Protein AF-A0A975JGH1-F1 (afdb_monomer)

Structure (mmCIF, N/CA/C/O backbone):
data_AF-A0A975JGH1-F1
#
_entry.id   AF-A0A975JGH1-F1
#
loop_
_atom_site.group_PDB
_atom_site.id
_atom_site.type_symbol
_atom_site.label_atom_id
_atom_site.label_alt_id
_atom_site.label_comp_id
_atom_site.label_asym_id
_atom_site.label_entity_id
_atom_site.label_seq_id
_atom_site.pdbx_PDB_ins_code
_atom_site.Cartn_x
_atom_site.Cartn_y
_atom_site.Cartn_z
_atom_site.occupancy
_atom_site.B_iso_or_equiv
_atom_site.auth_seq_id
_atom_site.auth_comp_id
_atom_site.auth_asym_id
_atom_site.auth_atom_id
_atom_site.pdbx_PDB_model_num
ATOM 1 N N . MET A 1 1 ? 3.109 -4.129 -2.102 1.00 96.12 1 MET A N 1
ATOM 2 C CA . MET A 1 1 ? 1.847 -4.158 -1.305 1.00 96.12 1 MET A CA 1
ATOM 3 C C . MET A 1 1 ? 1.751 -2.852 -0.551 1.00 96.12 1 MET A C 1
ATOM 5 O O . MET A 1 1 ? 2.795 -2.307 -0.222 1.00 96.12 1 MET A O 1
ATOM 9 N N . HIS A 1 2 ? 0.555 -2.363 -0.225 1.00 97.94 2 HIS A N 1
ATOM 10 C CA . HIS A 1 2 ? 0.443 -1.038 0.393 1.00 97.94 2 HIS A CA 1
ATOM 11 C C . HIS A 1 2 ? -0.602 -0.991 1.501 1.00 97.94 2 HIS A C 1
ATOM 13 O O . HIS A 1 2 ? -1.630 -1.666 1.434 1.00 97.94 2 HIS A O 1
ATOM 19 N N . LEU A 1 3 ? -0.344 -0.152 2.502 1.00 97.62 3 LEU A N 1
ATOM 20 C CA . LEU A 1 3 ? -1.376 0.400 3.368 1.00 97.62 3 LEU A CA 1
ATOM 21 C C . LEU A 1 3 ? -2.017 1.581 2.642 1.00 97.62 3 LEU A C 1
ATOM 23 O O . LEU A 1 3 ? -1.318 2.456 2.134 1.00 97.62 3 LEU A O 1
ATOM 27 N N . HIS A 1 4 ? -3.338 1.596 2.604 1.00 98.50 4 HIS A N 1
ATOM 28 C CA . HIS A 1 4 ? -4.170 2.616 1.993 1.00 98.50 4 HIS A CA 1
ATOM 29 C C . HIS A 1 4 ? -4.910 3.413 3.066 1.00 98.50 4 HIS A C 1
ATOM 31 O O . HIS A 1 4 ? -5.220 2.882 4.134 1.00 98.50 4 HIS A O 1
ATOM 37 N N . ALA A 1 5 ? -5.184 4.679 2.759 1.00 97.62 5 ALA A N 1
ATOM 38 C CA . ALA A 1 5 ? -5.588 5.706 3.718 1.00 97.62 5 ALA A CA 1
ATOM 39 C C . ALA A 1 5 ? -7.005 5.552 4.298 1.00 97.62 5 ALA A C 1
ATOM 41 O O . ALA A 1 5 ? -7.415 6.383 5.098 1.00 97.62 5 ALA A O 1
ATOM 42 N N . ARG A 1 6 ? -7.783 4.555 3.861 1.00 98.12 6 ARG A N 1
ATOM 43 C CA . ARG A 1 6 ? -9.144 4.343 4.359 1.00 98.12 6 ARG A CA 1
ATOM 44 C C . ARG A 1 6 ? -9.501 2.867 4.439 1.00 98.12 6 ARG A C 1
ATOM 46 O O . ARG A 1 6 ? -9.270 2.122 3.483 1.00 98.12 6 ARG A O 1
ATOM 53 N N . ALA A 1 7 ? -10.145 2.465 5.532 1.00 98.31 7 ALA A N 1
ATOM 54 C CA . ALA A 1 7 ? -10.714 1.133 5.730 1.00 98.31 7 ALA A CA 1
ATOM 55 C C . ALA A 1 7 ? -12.007 0.921 4.913 1.00 98.31 7 ALA A C 1
ATOM 57 O O . ALA A 1 7 ? -13.078 0.657 5.455 1.00 98.31 7 ALA A O 1
ATOM 58 N N . ASP A 1 8 ? -11.915 1.018 3.586 1.00 98.38 8 ASP A N 1
ATOM 59 C CA . ASP A 1 8 ? -13.038 0.812 2.669 1.00 98.38 8 ASP A CA 1
ATOM 60 C C . ASP A 1 8 ? -12.607 -0.072 1.488 1.00 98.38 8 ASP A C 1
ATOM 62 O O . ASP A 1 8 ? -11.817 0.327 0.635 1.00 98.38 8 ASP A O 1
ATOM 66 N N . CYS A 1 9 ? -13.134 -1.296 1.448 1.00 98.50 9 CYS A N 1
ATOM 67 C CA . CYS A 1 9 ? -12.815 -2.310 0.441 1.00 98.50 9 CYS A CA 1
ATOM 68 C C . CYS A 1 9 ? -13.999 -2.607 -0.494 1.00 98.50 9 CYS A C 1
ATOM 70 O O . CYS A 1 9 ? -14.195 -3.753 -0.906 1.00 98.50 9 CYS A O 1
ATOM 72 N N . ALA A 1 10 ? -14.806 -1.598 -0.834 1.00 98.25 10 ALA A N 1
ATOM 73 C CA . ALA A 1 10 ? -15.925 -1.752 -1.761 1.00 98.25 10 ALA A CA 1
ATOM 74 C C . ALA A 1 10 ? -15.457 -2.263 -3.142 1.00 98.25 10 ALA A C 1
ATOM 76 O O . ALA A 1 10 ? -14.734 -1.589 -3.887 1.00 98.25 10 ALA A O 1
ATOM 77 N N . ALA A 1 11 ? -15.856 -3.493 -3.477 1.00 97.19 11 ALA A N 1
ATOM 78 C CA . ALA A 1 11 ? -15.382 -4.200 -4.667 1.00 97.19 11 ALA A CA 1
ATOM 79 C C . ALA A 1 11 ? -15.930 -3.614 -5.980 1.00 97.19 11 ALA A C 1
ATOM 81 O O . ALA A 1 11 ? -15.268 -3.693 -7.013 1.00 97.19 11 ALA A O 1
ATOM 82 N N . ASP A 1 12 ? -17.103 -2.983 -5.945 1.00 98.06 12 ASP A N 1
ATOM 83 C CA . ASP A 1 12 ? -17.729 -2.297 -7.084 1.00 98.06 12 ASP A CA 1
ATOM 84 C C . ASP A 1 12 ? -16.909 -1.096 -7.585 1.00 98.06 12 ASP A C 1
ATOM 86 O O . ASP A 1 12 ? -16.967 -0.747 -8.764 1.00 98.06 12 ASP A O 1
ATOM 90 N N . THR A 1 13 ? -16.075 -0.512 -6.721 1.00 97.88 13 THR A N 1
ATOM 91 C CA . THR A 1 13 ? -15.113 0.535 -7.095 1.00 97.88 13 THR A CA 1
ATOM 92 C C . THR A 1 13 ? -13.773 -0.015 -7.598 1.00 97.88 13 THR A C 1
ATOM 94 O O . THR A 1 13 ? -12.875 0.762 -7.934 1.00 97.88 13 THR A O 1
ATOM 97 N N . GLY A 1 14 ? -13.593 -1.341 -7.623 1.00 98.00 14 GLY A N 1
ATOM 98 C CA . GLY A 1 14 ? -12.278 -1.963 -7.789 1.00 98.00 14 GLY A CA 1
ATOM 99 C C . GLY A 1 14 ? -11.333 -1.608 -6.637 1.00 98.00 14 GLY A C 1
ATOM 100 O O . GLY A 1 14 ? -10.161 -1.310 -6.871 1.00 98.00 14 GLY A O 1
ATOM 101 N N . PHE A 1 15 ? -11.870 -1.544 -5.412 1.00 98.62 15 PHE A N 1
ATOM 102 C CA . PHE A 1 15 ? -11.171 -1.141 -4.186 1.00 98.62 15 PHE A CA 1
ATOM 103 C C . PHE A 1 15 ? -10.588 0.275 -4.217 1.00 98.62 15 PHE A C 1
ATOM 105 O O . PHE A 1 15 ? -9.676 0.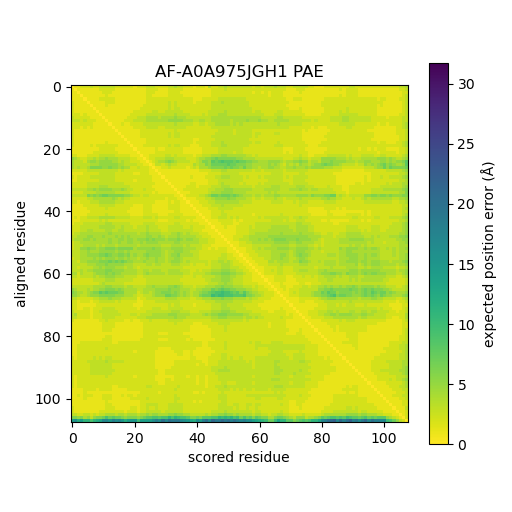586 -3.455 1.00 98.62 15 PHE A O 1
ATOM 112 N N . LYS A 1 16 ? -11.078 1.157 -5.095 1.00 98.25 16 LYS A N 1
ATOM 113 C CA . LYS A 1 16 ? -10.642 2.561 -5.144 1.00 98.25 16 LYS A CA 1
ATOM 114 C C . LYS A 1 16 ? -11.148 3.377 -3.957 1.00 98.25 16 LYS A C 1
ATOM 116 O O . LYS A 1 16 ? -10.554 4.406 -3.646 1.00 98.25 16 LYS A O 1
ATOM 121 N N . SER A 1 17 ? -12.191 2.906 -3.277 1.00 98.38 17 SER A N 1
ATOM 122 C CA . SER A 1 17 ? -12.728 3.529 -2.068 1.00 98.38 17 SER A CA 1
ATOM 123 C C . SER A 1 17 ? -11.750 3.543 -0.884 1.00 98.38 17 SER A C 1
ATOM 125 O O . SER A 1 17 ? -11.884 4.411 -0.022 1.00 98.38 17 SER A O 1
ATOM 127 N N . SER A 1 18 ? -10.704 2.703 -0.896 1.00 98.25 18 SER A N 1
ATOM 128 C CA . SER A 1 18 ? -9.603 2.761 0.079 1.00 98.25 18 SER A CA 1
ATOM 129 C C . SER A 1 18 ? -8.662 3.962 -0.107 1.00 98.25 18 SER A C 1
ATOM 131 O O . SER A 1 18 ? -7.749 4.153 0.688 1.00 98.25 18 SER A O 1
ATOM 133 N N . MET A 1 19 ? -8.877 4.797 -1.134 1.00 97.69 19 MET A N 1
ATOM 134 C CA . MET A 1 19 ? -8.083 6.001 -1.434 1.00 97.69 19 MET A CA 1
ATOM 135 C C . MET A 1 19 ? -6.623 5.678 -1.796 1.00 97.69 19 MET A C 1
ATOM 137 O O . MET A 1 19 ? -6.353 4.582 -2.296 1.00 97.69 19 MET A O 1
ATOM 141 N N . GLY A 1 20 ? -5.704 6.642 -1.712 1.00 97.19 20 GLY A N 1
ATOM 142 C CA . GLY A 1 20 ? -4.278 6.451 -1.998 1.00 97.19 20 GLY A CA 1
ATOM 143 C C . GLY A 1 20 ? -3.522 5.760 -0.863 1.00 97.19 20 GLY A C 1
ATOM 144 O O . GLY A 1 20 ? -4.139 5.180 0.033 1.00 97.19 20 GLY A O 1
ATOM 145 N N . HIS A 1 21 ? -2.189 5.791 -0.915 1.00 97.69 21 HIS A N 1
ATOM 146 C CA . HIS A 1 21 ? -1.361 5.202 0.141 1.00 97.69 21 HIS A CA 1
ATOM 147 C C . HIS A 1 21 ? -1.593 5.939 1.467 1.00 97.69 21 HIS A C 1
ATOM 149 O O . HIS A 1 21 ? -1.848 7.143 1.498 1.00 97.69 21 HIS A O 1
ATOM 155 N N . HIS A 1 22 ? -1.492 5.218 2.579 1.00 97.19 22 HIS A N 1
ATOM 156 C CA . HIS A 1 22 ? -1.499 5.819 3.908 1.00 97.19 22 HIS A CA 1
ATOM 157 C C . HIS A 1 22 ? -0.365 6.846 4.010 1.00 97.19 22 HIS A C 1
ATOM 159 O O . HIS A 1 22 ? 0.778 6.520 3.690 1.00 97.19 22 HIS A O 1
ATOM 165 N N . GLY A 1 23 ? -0.675 8.083 4.405 1.00 94.44 23 GLY A N 1
ATOM 166 C CA . GLY A 1 23 ? 0.294 9.188 4.422 1.00 94.44 23 GLY A CA 1
ATOM 167 C C . GLY A 1 23 ? 0.805 9.605 3.038 1.00 94.44 23 GLY A C 1
ATOM 168 O O . GLY A 1 23 ? 1.963 10.001 2.909 1.00 94.44 23 GLY A O 1
ATOM 169 N N . GLU A 1 24 ? -0.014 9.475 1.988 1.00 92.88 24 GLU A N 1
ATOM 170 C CA . GLU A 1 24 ? 0.308 9.985 0.650 1.00 92.88 24 GLU A CA 1
ATOM 171 C C . GLU A 1 24 ? 0.754 11.458 0.713 1.00 92.88 24 GLU A C 1
ATOM 173 O O . GLU A 1 24 ? 0.095 12.305 1.314 1.00 92.88 24 GLU A O 1
ATOM 178 N N . GLY A 1 25 ? 1.899 11.757 0.092 1.00 88.56 25 GLY A N 1
ATOM 179 C CA . GLY A 1 25 ? 2.545 13.071 0.151 1.00 88.56 25 GLY A CA 1
ATOM 180 C C . GLY A 1 25 ? 3.618 13.207 1.239 1.00 88.56 25 GLY A C 1
ATOM 181 O O . GLY A 1 25 ? 4.433 14.126 1.161 1.00 88.56 25 GLY A O 1
ATOM 182 N N . GLU A 1 26 ? 3.701 12.282 2.201 1.00 89.50 26 GLU A N 1
ATOM 183 C CA . GLU A 1 26 ? 4.765 12.237 3.215 1.00 89.50 26 GLU A CA 1
ATOM 184 C C . GLU A 1 26 ? 5.957 11.364 2.785 1.00 89.50 26 GLU A C 1
ATOM 186 O O . GLU A 1 26 ? 6.334 10.395 3.454 1.00 89.50 26 GLU A O 1
ATOM 191 N N . GLY A 1 27 ? 6.562 11.739 1.659 1.00 92.31 27 GLY A N 1
ATOM 192 C CA . GLY A 1 27 ? 7.652 11.011 1.007 1.00 92.31 27 GLY A CA 1
ATOM 193 C C . GLY A 1 27 ? 7.232 10.447 -0.347 1.00 92.31 27 GLY A C 1
ATOM 194 O O . GLY A 1 27 ? 6.052 10.195 -0.594 1.00 92.31 27 GLY A O 1
ATOM 195 N N . ASP A 1 28 ? 8.207 10.270 -1.233 1.00 96.94 28 ASP A N 1
ATOM 196 C CA . ASP A 1 28 ? 7.974 9.600 -2.511 1.00 96.94 28 ASP A CA 1
ATOM 197 C C . ASP A 1 28 ? 7.743 8.103 -2.300 1.00 96.94 28 ASP A C 1
ATOM 199 O O . ASP A 1 28 ? 8.303 7.499 -1.383 1.00 96.94 28 ASP A O 1
ATOM 203 N N . HIS A 1 29 ? 6.995 7.480 -3.208 1.00 97.81 29 HIS A N 1
ATOM 204 C CA . HIS A 1 29 ? 6.806 6.039 -3.186 1.00 97.81 29 HIS A CA 1
ATOM 205 C C . HIS A 1 29 ? 8.128 5.271 -3.385 1.00 97.81 29 HIS A C 1
ATOM 207 O O . HIS A 1 29 ? 8.971 5.666 -4.201 1.00 97.81 29 HIS A O 1
ATOM 213 N N . GLY A 1 30 ? 8.254 4.147 -2.682 1.00 97.12 30 GLY A N 1
ATOM 214 C CA . GLY A 1 30 ? 9.214 3.084 -2.944 1.00 97.12 30 GLY A CA 1
ATOM 215 C C . GLY A 1 30 ? 10.301 2.936 -1.878 1.00 97.12 30 GLY A C 1
ATOM 216 O O . GLY A 1 30 ? 10.984 3.896 -1.519 1.00 97.12 30 GLY A O 1
ATOM 217 N N . LEU A 1 31 ? 10.521 1.706 -1.399 1.00 95.44 31 LEU A N 1
ATOM 218 C CA . LEU A 1 31 ? 11.565 1.376 -0.411 1.00 95.44 31 LEU A CA 1
ATOM 219 C C . LEU A 1 31 ? 12.996 1.581 -0.932 1.00 95.44 31 LEU A C 1
ATOM 221 O O . LEU A 1 31 ? 13.927 1.690 -0.135 1.00 95.44 31 LEU A O 1
ATOM 225 N N . LEU A 1 32 ? 13.177 1.622 -2.254 1.00 96.62 32 LEU A N 1
ATOM 226 C CA . LEU A 1 32 ? 14.467 1.840 -2.909 1.00 96.62 32 LEU A CA 1
ATOM 227 C C . LEU A 1 32 ? 14.627 3.282 -3.417 1.00 96.62 32 LEU A C 1
ATOM 229 O O . LEU A 1 32 ? 15.670 3.628 -3.977 1.00 96.62 32 LEU A O 1
ATOM 233 N N . ASN A 1 33 ? 13.621 4.135 -3.211 1.00 96.62 33 ASN A N 1
ATOM 234 C CA . ASN A 1 33 ? 13.665 5.532 -3.610 1.00 96.62 33 ASN A CA 1
ATOM 235 C C . ASN A 1 33 ? 14.386 6.380 -2.541 1.00 96.62 33 ASN A C 1
ATOM 237 O O . ASN A 1 33 ? 13.946 6.413 -1.391 1.00 96.62 33 ASN A O 1
ATOM 241 N N . PRO A 1 34 ? 15.447 7.139 -2.885 1.00 95.56 34 PRO A N 1
ATOM 242 C CA . PRO A 1 34 ? 16.169 7.978 -1.923 1.00 95.56 34 PRO A CA 1
ATOM 243 C C . PRO A 1 34 ? 15.338 9.134 -1.338 1.00 95.56 34 PRO A C 1
ATOM 245 O O . PRO A 1 34 ? 15.756 9.735 -0.351 1.00 95.56 34 PRO A O 1
ATOM 248 N N . ARG A 1 35 ? 14.195 9.478 -1.948 1.00 95.56 35 ARG A N 1
ATOM 249 C CA . ARG A 1 35 ? 13.228 10.464 -1.428 1.00 95.56 35 ARG A CA 1
ATOM 250 C C . ARG A 1 35 ? 12.043 9.822 -0.695 1.00 95.56 35 ARG A C 1
ATOM 252 O O . ARG A 1 35 ? 11.155 10.539 -0.239 1.00 95.56 35 ARG A O 1
ATOM 259 N N . GLY A 1 36 ? 12.021 8.496 -0.622 1.00 92.12 36 GLY A N 1
ATOM 260 C CA . GLY A 1 36 ? 11.013 7.707 0.067 1.00 92.12 36 GLY A CA 1
ATOM 261 C C . GLY A 1 36 ? 11.562 7.043 1.337 1.00 92.12 36 GLY A C 1
ATOM 262 O O . GLY A 1 36 ? 12.566 7.499 1.896 1.00 92.12 36 GLY A O 1
ATOM 263 N N . PRO A 1 37 ? 10.926 5.954 1.800 1.00 93.94 37 PRO A N 1
ATOM 264 C CA . PRO A 1 37 ? 9.658 5.426 1.293 1.00 93.94 37 PRO A CA 1
ATOM 265 C C . PRO A 1 37 ? 8.449 6.233 1.759 1.00 93.94 37 PRO A C 1
ATOM 267 O O . PRO A 1 37 ? 8.480 6.877 2.813 1.00 93.94 37 PRO A O 1
ATOM 270 N N . GLY A 1 38 ? 7.350 6.104 1.022 1.00 94.94 38 GLY A N 1
ATOM 271 C CA . GLY A 1 38 ? 6.045 6.565 1.457 1.00 94.94 38 GLY A CA 1
ATOM 272 C C . GLY A 1 38 ? 5.596 5.827 2.719 1.00 94.94 38 GLY A C 1
ATOM 273 O O . GLY A 1 38 ? 5.937 4.661 2.975 1.00 94.94 38 GLY A O 1
ATOM 274 N N . LYS A 1 39 ? 4.792 6.501 3.544 1.00 94.75 39 LYS A N 1
ATOM 275 C CA . LYS A 1 39 ? 4.322 5.943 4.822 1.00 94.75 39 LYS A CA 1
ATOM 276 C C . LYS A 1 39 ? 3.449 4.711 4.644 1.00 94.75 39 LYS A C 1
ATOM 278 O O . LYS A 1 39 ? 3.440 3.881 5.541 1.00 94.75 39 LYS A O 1
ATOM 283 N N . GLY A 1 40 ? 2.795 4.535 3.502 1.00 96.00 40 GLY A N 1
ATOM 284 C CA . GLY A 1 40 ? 1.986 3.357 3.195 1.00 96.00 40 GLY A CA 1
ATOM 285 C C . GLY A 1 40 ? 2.755 2.203 2.553 1.00 96.00 40 GLY A C 1
ATOM 286 O O . GLY A 1 40 ? 2.211 1.105 2.459 1.00 96.00 40 GLY A O 1
ATOM 287 N N . ASP A 1 41 ? 4.008 2.410 2.141 1.00 96.88 41 ASP A N 1
ATOM 288 C CA . ASP A 1 41 ? 4.718 1.424 1.326 1.00 96.88 41 ASP A CA 1
ATOM 289 C C . ASP A 1 41 ? 5.148 0.200 2.140 1.00 96.88 41 ASP A C 1
ATOM 291 O O . ASP A 1 41 ? 5.680 0.322 3.254 1.00 96.88 41 ASP A O 1
ATOM 295 N N . LEU A 1 42 ? 4.921 -0.981 1.563 1.00 96.38 42 LEU A N 1
ATOM 296 C CA . LEU A 1 42 ? 5.377 -2.284 2.041 1.00 96.38 42 LEU A CA 1
ATOM 297 C C . LEU A 1 42 ? 6.078 -3.018 0.892 1.00 96.38 42 LEU A C 1
ATOM 299 O O . LEU A 1 42 ? 5.908 -2.679 -0.275 1.00 96.38 42 LEU A O 1
ATOM 303 N N . GLY A 1 43 ? 6.819 -4.078 1.215 1.00 94.75 43 GLY A N 1
ATOM 304 C CA . GLY A 1 43 ? 7.449 -4.917 0.195 1.00 94.75 43 GLY A CA 1
ATOM 305 C C . GLY A 1 43 ? 6.454 -5.719 -0.656 1.00 94.75 43 GLY A C 1
ATO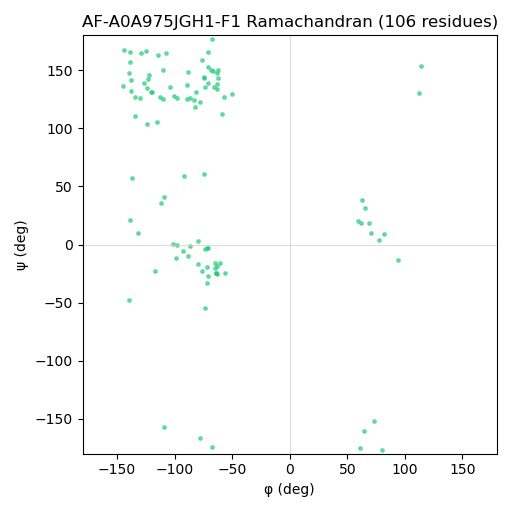M 306 O O . GLY A 1 43 ? 5.237 -5.732 -0.425 1.00 94.75 43 GLY A O 1
ATOM 307 N N . ASN A 1 44 ? 6.997 -6.435 -1.639 1.00 96.56 44 ASN A N 1
ATOM 308 C CA . ASN A 1 44 ? 6.253 -7.421 -2.419 1.00 96.56 44 ASN A CA 1
ATOM 309 C C . ASN A 1 44 ? 6.002 -8.700 -1.606 1.00 96.56 44 ASN A C 1
ATOM 311 O O . ASN A 1 44 ? 6.850 -9.133 -0.823 1.00 96.56 44 ASN A O 1
ATOM 315 N N . ILE A 1 45 ? 4.834 -9.310 -1.816 1.00 95.56 45 ILE A N 1
ATOM 316 C CA . ILE A 1 45 ? 4.537 -10.669 -1.355 1.00 95.56 45 ILE A CA 1
ATOM 317 C C . ILE A 1 45 ? 4.959 -11.663 -2.431 1.00 95.56 45 ILE A C 1
ATOM 319 O O . ILE A 1 45 ? 4.693 -11.455 -3.612 1.00 95.56 45 ILE A O 1
ATOM 323 N N . TYR A 1 46 ? 5.585 -12.759 -2.014 1.00 94.38 46 TYR A N 1
ATOM 324 C CA . TYR A 1 46 ? 5.906 -13.872 -2.896 1.00 94.38 46 TYR A CA 1
ATOM 325 C C . TYR A 1 46 ? 4.835 -14.946 -2.747 1.00 94.38 46 TYR A C 1
ATOM 327 O O . TYR A 1 46 ? 4.543 -15.399 -1.639 1.00 94.38 46 TYR A O 1
ATOM 335 N N . VAL A 1 47 ? 4.243 -15.339 -3.870 1.00 94.69 47 VAL A N 1
ATOM 336 C CA . VAL A 1 47 ? 3.190 -16.354 -3.928 1.00 94.69 47 VAL A CA 1
ATOM 337 C C . VAL A 1 47 ? 3.765 -17.594 -4.601 1.00 94.69 47 VAL A C 1
ATOM 339 O O . VAL A 1 47 ? 4.324 -17.510 -5.693 1.00 94.69 47 VAL A O 1
ATOM 342 N N . ALA A 1 48 ? 3.666 -18.743 -3.935 1.00 95.69 48 ALA A N 1
ATOM 343 C CA . ALA A 1 48 ? 4.122 -20.016 -4.477 1.00 95.69 48 ALA A CA 1
ATOM 344 C C . ALA A 1 48 ? 3.208 -20.504 -5.615 1.00 95.69 48 ALA A C 1
ATOM 346 O O . ALA A 1 48 ? 2.074 -20.051 -5.764 1.00 95.69 48 ALA A O 1
ATOM 347 N N . GLU A 1 49 ? 3.670 -21.487 -6.394 1.00 96.62 49 GLU A N 1
ATOM 348 C CA . GLU A 1 49 ? 2.927 -22.043 -7.542 1.00 96.62 49 GLU A CA 1
ATOM 349 C C . GLU A 1 49 ? 1.530 -22.579 -7.182 1.00 96.62 49 GLU A C 1
ATOM 351 O O . GLU A 1 49 ? 0.638 -22.626 -8.025 1.00 96.62 49 GLU A O 1
ATOM 356 N N . ASN A 1 50 ? 1.315 -22.965 -5.922 1.00 96.56 50 ASN A N 1
ATOM 357 C CA . ASN A 1 50 ? 0.019 -23.419 -5.415 1.00 96.56 50 ASN A CA 1
ATOM 358 C C . ASN A 1 50 ? -0.956 -22.271 -5.074 1.00 96.56 50 ASN A C 1
ATOM 360 O O . ASN A 1 50 ? -2.043 -22.538 -4.564 1.00 96.56 50 ASN A O 1
ATOM 364 N N . GLY A 1 51 ? -0.573 -21.013 -5.314 1.00 95.12 51 GLY A N 1
ATOM 365 C CA . GLY A 1 51 ? -1.381 -19.826 -5.035 1.00 95.12 51 GLY A CA 1
ATOM 366 C C . GLY A 1 51 ? -1.340 -19.346 -3.582 1.00 95.12 51 GLY A C 1
ATOM 367 O O . GLY A 1 51 ? -2.114 -18.462 -3.223 1.00 95.12 51 GLY A O 1
ATOM 368 N N . VAL A 1 52 ? -0.465 -19.903 -2.738 1.00 95.38 52 VAL A N 1
ATOM 369 C CA . VAL A 1 52 ? -0.315 -19.490 -1.334 1.00 95.38 52 VAL A CA 1
ATOM 370 C C . VAL A 1 52 ? 0.899 -18.579 -1.185 1.00 95.38 52 VAL A C 1
ATOM 372 O O . VAL A 1 52 ? 2.004 -18.933 -1.592 1.00 95.38 52 VAL A O 1
ATOM 375 N N . GLY A 1 53 ? 0.695 -17.411 -0.580 1.00 92.00 53 GLY A N 1
ATOM 376 C CA . GLY A 1 53 ? 1.760 -16.495 -0.180 1.00 92.00 53 GLY A CA 1
ATOM 377 C C . GLY A 1 53 ? 1.683 -16.203 1.312 1.00 92.00 53 GLY A C 1
ATOM 378 O O . GLY A 1 53 ? 0.594 -16.057 1.866 1.00 92.00 53 GLY A O 1
ATOM 379 N N . GLU A 1 54 ? 2.843 -16.099 1.950 1.00 92.00 54 GLU A N 1
ATOM 380 C CA . GLU A 1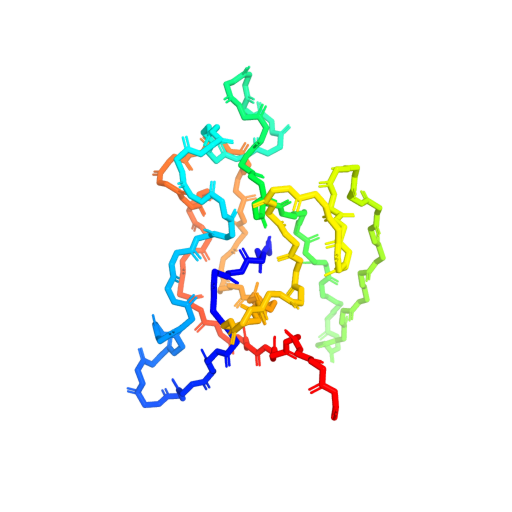 54 ? 2.984 -15.632 3.326 1.00 92.00 54 GLU A CA 1
ATOM 381 C C . GLU A 1 54 ? 3.944 -14.445 3.329 1.00 92.00 54 GLU A C 1
ATOM 383 O O . GLU A 1 54 ? 4.992 -14.475 2.681 1.00 92.00 54 GLU A O 1
ATOM 388 N N . LEU A 1 55 ? 3.579 -13.388 4.048 1.00 88.88 55 LEU A N 1
ATOM 389 C CA . LEU A 1 55 ? 4.427 -12.222 4.227 1.00 88.88 55 LEU A CA 1
ATOM 390 C C . LEU A 1 55 ? 4.428 -11.825 5.698 1.00 88.88 55 LEU A C 1
ATOM 392 O O . LEU A 1 55 ? 3.381 -11.563 6.287 1.00 88.88 55 LEU A O 1
ATOM 396 N N . GLN A 1 56 ? 5.628 -11.703 6.253 1.00 91.25 56 GLN A N 1
ATOM 397 C CA . GLN A 1 56 ? 5.868 -11.052 7.528 1.00 91.25 56 GLN A CA 1
ATOM 398 C C . GLN A 1 56 ? 6.816 -9.883 7.288 1.00 91.25 56 GLN A C 1
ATOM 400 O O . GLN A 1 56 ? 7.851 -10.031 6.641 1.00 91.25 56 GLN A O 1
ATOM 405 N N . PHE A 1 57 ? 6.469 -8.714 7.811 1.00 86.88 57 PHE A N 1
ATOM 406 C CA . PHE A 1 57 ? 7.311 -7.530 7.724 1.00 86.88 57 PHE A CA 1
ATOM 407 C C . PHE A 1 57 ? 7.295 -6.768 9.041 1.00 86.88 57 PHE A C 1
ATOM 409 O O . PHE A 1 57 ? 6.354 -6.851 9.829 1.00 86.88 57 PHE A O 1
ATOM 416 N N . PHE A 1 58 ? 8.344 -5.982 9.246 1.00 90.50 58 PHE A N 1
ATOM 417 C CA . PHE A 1 58 ? 8.390 -4.964 10.278 1.00 90.50 58 PHE A CA 1
ATOM 418 C C . PHE A 1 58 ? 8.429 -3.598 9.601 1.00 90.50 58 PHE A C 1
ATOM 420 O O . PHE A 1 58 ? 9.288 -3.353 8.754 1.00 90.50 58 PHE A O 1
ATOM 427 N N . LYS A 1 59 ? 7.510 -2.706 9.977 1.00 90.31 59 LYS A N 1
ATOM 428 C CA . LYS A 1 59 ? 7.461 -1.341 9.455 1.00 90.31 59 LYS A CA 1
ATOM 429 C C . LYS A 1 59 ? 7.728 -0.344 10.571 1.00 90.31 59 LYS A C 1
ATOM 431 O O . LYS A 1 59 ? 6.871 -0.087 11.411 1.00 90.31 59 LYS A O 1
ATOM 436 N N . ALA A 1 60 ? 8.927 0.229 10.564 1.00 88.44 60 ALA A N 1
ATOM 437 C CA . ALA A 1 60 ? 9.276 1.294 11.491 1.00 88.44 60 ALA A CA 1
ATOM 438 C C . ALA A 1 60 ? 8.390 2.529 11.255 1.00 88.44 60 ALA A C 1
ATOM 440 O O . ALA A 1 60 ? 8.133 2.907 10.112 1.00 88.44 60 ALA A O 1
ATOM 441 N N . GLY A 1 61 ? 7.938 3.161 12.340 1.00 87.44 61 GLY A N 1
ATOM 442 C CA . GLY A 1 61 ? 7.122 4.377 12.283 1.00 87.44 61 GLY A CA 1
ATOM 443 C C . GLY A 1 61 ? 5.648 4.159 11.927 1.00 87.44 61 GLY A C 1
ATOM 444 O O . GLY A 1 61 ? 4.924 5.141 11.807 1.00 87.44 61 GLY A O 1
ATOM 445 N N . ALA A 1 62 ? 5.197 2.911 11.775 1.00 91.69 62 ALA A N 1
ATOM 446 C CA . ALA A 1 62 ? 3.776 2.588 11.750 1.00 91.69 62 ALA A CA 1
ATOM 447 C C . ALA A 1 62 ? 3.289 2.323 13.180 1.00 91.69 62 ALA A C 1
ATOM 449 O O . ALA A 1 62 ? 3.839 1.473 13.883 1.00 91.69 62 ALA A O 1
ATOM 450 N N . PHE A 1 63 ? 2.258 3.048 13.599 1.00 94.31 63 PHE A N 1
ATOM 451 C CA . PHE A 1 63 ? 1.662 2.952 14.928 1.00 94.31 63 PHE A CA 1
ATOM 452 C C . PHE A 1 63 ? 0.182 2.613 14.797 1.00 94.31 63 PHE A C 1
ATOM 454 O O . PHE A 1 63 ? -0.467 3.040 13.845 1.00 94.31 63 PHE A O 1
ATOM 461 N N . LEU A 1 64 ? -0.358 1.837 15.736 1.00 94.88 64 LEU A N 1
ATOM 462 C CA . LEU A 1 64 ? -1.765 1.444 15.679 1.00 94.88 64 LEU A CA 1
ATOM 463 C C . LEU A 1 64 ? -2.683 2.614 16.042 1.00 94.88 64 LEU A C 1
ATOM 465 O O . LEU A 1 64 ? -3.536 2.971 15.246 1.00 94.88 64 LEU A O 1
ATOM 469 N N . ASP A 1 65 ? -2.483 3.228 17.204 1.00 95.06 65 ASP A N 1
ATOM 470 C CA . ASP A 1 65 ? -3.431 4.157 17.837 1.00 95.06 65 ASP A CA 1
ATOM 471 C C . ASP A 1 65 ? -2.783 5.468 18.323 1.00 95.06 65 ASP A C 1
ATOM 473 O O . ASP A 1 65 ? -3.393 6.251 19.050 1.00 95.06 65 ASP A O 1
ATOM 477 N N . SER A 1 66 ? -1.527 5.705 17.951 1.00 93.94 66 SER A N 1
ATOM 478 C CA . SER A 1 66 ? -0.718 6.825 18.431 1.00 93.94 66 SER A CA 1
ATOM 479 C C . SER A 1 66 ? 0.108 7.465 17.315 1.00 93.94 66 SER A C 1
ATOM 481 O O . SER A 1 66 ? 0.273 6.900 16.236 1.00 93.94 66 SER A O 1
ATOM 483 N N . GLY A 1 67 ? 0.639 8.660 17.585 1.00 89.88 67 GLY A N 1
ATOM 484 C CA . GLY A 1 67 ? 1.339 9.474 16.589 1.00 89.88 67 GLY A CA 1
ATOM 485 C C . GLY A 1 67 ? 0.385 10.244 15.672 1.00 89.88 67 GLY A C 1
ATOM 486 O O . GLY A 1 67 ? -0.829 10.203 15.854 1.00 89.88 67 GLY A O 1
ATOM 487 N N . ASP A 1 68 ? 0.952 10.960 14.701 1.00 88.62 68 ASP A N 1
ATOM 488 C CA . ASP A 1 68 ? 0.199 11.864 13.815 1.00 88.62 68 ASP A CA 1
ATOM 489 C C . ASP A 1 68 ? -0.527 11.133 12.672 1.00 88.62 68 ASP A C 1
ATOM 491 O O . ASP A 1 68 ? -1.434 11.690 12.060 1.00 88.62 68 ASP A O 1
ATOM 495 N N . LEU A 1 69 ? -0.138 9.884 12.392 1.00 92.62 69 LEU A N 1
ATOM 496 C CA . LEU A 1 69 ? -0.661 9.083 11.284 1.00 92.62 69 LEU A CA 1
ATOM 497 C C . LEU A 1 69 ? -0.956 7.616 11.700 1.00 92.62 69 LEU A C 1
ATOM 499 O O . LEU A 1 69 ? -0.364 6.682 11.138 1.00 92.62 69 LEU A O 1
ATOM 503 N N . PRO A 1 70 ? -1.808 7.386 12.721 1.00 95.69 70 PRO A N 1
ATOM 504 C CA . PRO A 1 70 ? -2.098 6.047 13.231 1.00 95.69 70 PRO A CA 1
ATOM 505 C C . PRO A 1 70 ? -2.881 5.200 12.217 1.00 95.69 70 PRO A C 1
ATOM 507 O O . PRO A 1 70 ? -3.652 5.717 11.418 1.00 95.69 70 PRO A O 1
ATOM 510 N N . LEU A 1 71 ? -2.694 3.878 12.248 1.00 96.50 71 LEU A N 1
ATOM 511 C CA . LEU A 1 71 ? -3.377 2.941 11.341 1.00 96.50 71 LEU A CA 1
ATOM 512 C C . LEU A 1 71 ? -4.848 2.689 11.708 1.00 96.50 71 LEU A C 1
ATOM 514 O O . LEU A 1 71 ? -5.619 2.237 10.862 1.00 96.50 71 LEU A O 1
ATOM 518 N N . LEU A 1 72 ? -5.210 2.925 12.970 1.00 96.94 72 LEU A N 1
ATOM 519 C CA . LEU A 1 72 ? -6.555 2.786 13.533 1.00 96.94 72 LEU A CA 1
ATOM 520 C C . LEU A 1 72 ? -7.158 4.163 13.849 1.00 96.94 72 LEU A C 1
ATOM 522 O O . LEU A 1 72 ? -7.750 4.357 14.912 1.00 96.94 72 LEU A O 1
ATOM 526 N N . ASP A 1 73 ? -6.955 5.134 12.958 1.00 94.19 73 ASP A N 1
ATOM 527 C CA . ASP A 1 73 ? -7.633 6.428 13.039 1.00 94.19 73 ASP A CA 1
ATOM 528 C C . ASP A 1 73 ? -9.154 6.301 12.790 1.00 94.19 73 ASP A C 1
ATOM 530 O O . ASP A 1 73 ? -9.709 5.203 12.693 1.00 94.19 73 ASP A O 1
ATOM 534 N N . SER A 1 74 ? -9.862 7.433 12.715 1.00 94.38 74 SER A N 1
ATOM 535 C CA . SER A 1 74 ? -11.320 7.444 12.536 1.00 94.38 74 SER A CA 1
ATOM 536 C C . SER A 1 74 ? -11.808 6.828 11.223 1.00 94.38 74 SER A C 1
ATOM 538 O O . SER A 1 74 ? -12.958 6.395 11.166 1.00 94.38 74 SER A O 1
ATOM 540 N N . ASP A 1 75 ? -10.975 6.812 10.183 1.00 95.00 75 ASP A N 1
ATOM 541 C CA . ASP A 1 75 ? -11.288 6.229 8.876 1.00 95.00 75 ASP A CA 1
ATOM 542 C C . ASP A 1 75 ? -10.700 4.817 8.712 1.00 95.00 75 ASP A C 1
ATOM 544 O O . ASP A 1 75 ? -11.076 4.094 7.782 1.00 95.00 75 ASP A O 1
ATOM 548 N N . GLY A 1 76 ? -9.813 4.410 9.627 1.00 97.31 76 GLY A N 1
ATOM 549 C CA . GLY A 1 76 ? -9.043 3.176 9.570 1.00 97.31 76 GLY A CA 1
ATOM 550 C C . GLY A 1 76 ? -8.140 3.116 8.338 1.00 97.31 76 GLY A C 1
ATOM 551 O O . GLY A 1 76 ? -8.075 4.026 7.517 1.00 97.31 76 GLY A O 1
ATOM 552 N N . THR A 1 77 ? -7.470 1.986 8.149 1.00 98.25 77 THR A N 1
ATOM 553 C CA . THR A 1 77 ? -6.620 1.757 6.973 1.00 98.25 77 THR A CA 1
ATOM 554 C C . THR A 1 77 ? -7.019 0.483 6.244 1.00 98.25 77 THR A C 1
ATOM 556 O O . THR A 1 77 ? -7.789 -0.334 6.748 1.00 98.25 77 THR A O 1
ATOM 559 N N . ALA A 1 78 ? -6.523 0.293 5.026 1.00 98.50 78 ALA A N 1
ATOM 560 C CA . ALA A 1 78 ? -6.693 -0.964 4.302 1.00 98.50 78 ALA A CA 1
ATOM 561 C C . ALA A 1 78 ? -5.350 -1.509 3.824 1.00 98.50 78 ALA A C 1
ATOM 563 O O . ALA A 1 78 ? -4.519 -0.768 3.313 1.00 98.50 78 ALA A O 1
ATOM 564 N N . ILE A 1 79 ? -5.143 -2.817 3.937 1.00 97.75 79 ILE A N 1
ATOM 565 C CA . ILE A 1 79 ? -4.033 -3.508 3.280 1.00 97.75 79 ILE A CA 1
ATOM 566 C C . ILE A 1 79 ? -4.492 -3.888 1.875 1.00 97.75 79 ILE A C 1
ATOM 568 O O . ILE A 1 79 ? -5.512 -4.560 1.714 1.00 97.75 79 ILE A O 1
ATOM 572 N N . VAL A 1 80 ? -3.728 -3.482 0.862 1.00 98.50 80 VAL A N 1
ATOM 573 C CA . VAL A 1 80 ? -4.025 -3.736 -0.549 1.00 98.50 80 VAL A CA 1
ATOM 574 C C . VAL A 1 80 ? -2.900 -4.537 -1.205 1.00 98.50 80 VAL A C 1
ATOM 576 O O . VAL A 1 80 ? -1.713 -4.203 -1.105 1.00 98.50 80 VAL A O 1
ATOM 579 N N . ILE A 1 81 ? -3.292 -5.603 -1.907 1.00 97.88 81 ILE A N 1
ATOM 580 C CA . ILE A 1 81 ? -2.422 -6.38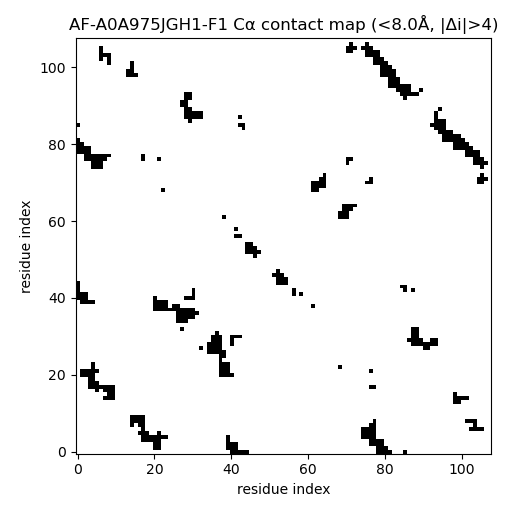4 -2.793 1.00 97.88 81 ILE A CA 1
ATOM 581 C C . ILE A 1 81 ? -2.759 -6.001 -4.230 1.00 97.88 81 ILE A C 1
ATOM 583 O O . ILE A 1 81 ? -3.935 -5.883 -4.595 1.00 97.88 81 ILE A O 1
ATOM 587 N N . HIS A 1 82 ? -1.718 -5.796 -5.028 1.00 98.38 82 HIS A N 1
ATOM 588 C CA . HIS A 1 82 ? -1.830 -5.369 -6.412 1.00 98.38 82 HIS A CA 1
ATOM 589 C C . HIS A 1 82 ? -1.500 -6.502 -7.392 1.00 98.38 82 HIS A C 1
ATOM 591 O O . HIS A 1 82 ? -0.978 -7.539 -6.990 1.00 98.38 82 HIS A O 1
ATOM 597 N N . ALA A 1 83 ? -1.882 -6.310 -8.656 1.00 97.69 83 ALA A N 1
ATOM 598 C CA . ALA A 1 83 ? -1.768 -7.307 -9.717 1.00 97.69 83 ALA A CA 1
ATOM 599 C C . ALA A 1 83 ? -0.326 -7.546 -10.182 1.00 97.69 83 ALA A C 1
ATOM 601 O O . ALA A 1 83 ? 0.006 -8.668 -10.550 1.00 97.69 83 ALA A O 1
ATOM 602 N N . GLU A 1 84 ? 0.502 -6.503 -10.163 1.00 98.12 84 GLU A N 1
ATOM 603 C CA . GLU A 1 84 ? 1.876 -6.526 -10.654 1.00 98.12 84 GLU A CA 1
ATOM 604 C C . GLU A 1 84 ? 2.870 -6.311 -9.509 1.00 98.12 84 GLU A C 1
ATOM 606 O O . GLU A 1 84 ? 2.526 -5.826 -8.424 1.00 98.12 84 GLU A O 1
ATOM 611 N N . GLU A 1 85 ? 4.125 -6.667 -9.773 1.00 97.94 85 GLU A N 1
ATOM 612 C CA . GLU A 1 85 ? 5.239 -6.365 -8.882 1.00 97.94 85 GLU A CA 1
ATOM 613 C C . GLU A 1 85 ? 5.425 -4.847 -8.751 1.00 97.94 85 GLU A C 1
ATOM 615 O O . GLU A 1 85 ? 5.425 -4.116 -9.740 1.00 97.94 85 GLU A O 1
ATOM 620 N N . ASP A 1 86 ? 5.596 -4.379 -7.516 1.00 98.31 86 ASP A N 1
ATOM 621 C CA . ASP A 1 86 ? 6.015 -3.013 -7.225 1.00 98.31 86 ASP A CA 1
ATOM 622 C C . ASP A 1 86 ? 7.547 -2.914 -7.341 1.00 98.31 86 ASP A C 1
ATOM 624 O O . ASP A 1 86 ? 8.270 -3.579 -6.591 1.00 98.31 86 ASP A O 1
ATOM 628 N N . ASP A 1 87 ? 8.036 -2.079 -8.262 1.00 98.19 87 ASP A N 1
ATOM 629 C CA . ASP A 1 87 ? 9.461 -1.865 -8.542 1.00 98.19 87 ASP A CA 1
ATOM 630 C C . ASP A 1 87 ? 10.216 -1.048 -7.475 1.00 98.19 87 ASP A C 1
ATOM 632 O O . ASP A 1 87 ? 11.438 -0.893 -7.554 1.00 98.19 87 ASP A O 1
ATOM 636 N N . GLN A 1 88 ? 9.507 -0.549 -6.460 1.00 97.88 88 GLN A N 1
ATOM 637 C CA . GLN A 1 88 ? 10.014 0.208 -5.318 1.00 97.88 88 GLN A CA 1
ATOM 638 C C . GLN A 1 88 ? 10.699 1.540 -5.669 1.00 97.88 88 GLN A C 1
ATOM 640 O O . GLN A 1 88 ? 11.456 2.064 -4.842 1.00 97.88 88 GLN A O 1
ATOM 645 N N . ILE A 1 89 ? 10.468 2.102 -6.864 1.00 97.19 89 ILE A N 1
ATOM 646 C CA . ILE A 1 89 ? 11.077 3.366 -7.321 1.00 97.19 89 ILE A CA 1
ATOM 647 C C . ILE A 1 89 ? 10.078 4.252 -8.084 1.00 97.19 89 ILE A C 1
ATOM 649 O O . ILE A 1 89 ? 9.999 5.463 -7.837 1.00 97.19 89 ILE A O 1
ATOM 653 N N . SER A 1 90 ? 9.338 3.688 -9.041 1.00 97.56 90 SER A N 1
ATOM 654 C CA . SER A 1 90 ? 8.493 4.432 -9.976 1.00 97.56 90 SER A CA 1
ATOM 655 C C . SER A 1 90 ? 7.328 5.121 -9.273 1.00 97.56 90 SER A C 1
ATOM 657 O O . SER A 1 90 ? 6.626 4.540 -8.455 1.00 97.56 90 SER A O 1
ATOM 659 N N . GLN A 1 91 ? 7.062 6.376 -9.624 1.00 96.69 91 GLN A N 1
ATOM 660 C CA . GLN A 1 91 ? 5.939 7.115 -9.047 1.00 96.69 91 GLN A CA 1
ATOM 661 C C . GLN A 1 91 ? 4.648 6.899 -9.854 1.00 96.69 91 GLN A C 1
ATOM 663 O O . GLN A 1 91 ? 4.712 6.766 -11.078 1.00 96.69 91 GLN A O 1
ATOM 668 N N . PRO A 1 92 ? 3.464 6.929 -9.214 1.00 95.00 92 PRO A N 1
ATOM 669 C CA . PRO A 1 92 ? 3.241 7.085 -7.770 1.00 95.00 92 PRO A CA 1
ATOM 670 C C . PRO A 1 92 ? 3.137 5.759 -6.992 1.00 95.00 92 PRO A C 1
ATOM 672 O O . PRO A 1 92 ? 3.001 5.799 -5.779 1.00 95.00 92 PRO A O 1
ATOM 675 N N . ILE A 1 93 ? 3.132 4.605 -7.671 1.00 96.25 93 ILE A N 1
ATOM 676 C CA . ILE A 1 93 ? 2.767 3.300 -7.073 1.00 96.25 93 ILE A CA 1
ATOM 677 C C . ILE A 1 93 ? 3.664 2.135 -7.528 1.00 96.25 93 ILE A C 1
ATOM 679 O O . ILE A 1 93 ? 3.216 0.990 -7.572 1.00 96.25 93 ILE A O 1
ATOM 683 N N . GLY A 1 94 ? 4.864 2.430 -8.023 1.00 97.62 94 GLY A N 1
ATOM 684 C CA . GLY A 1 94 ? 5.866 1.407 -8.336 1.00 97.62 94 GLY A CA 1
ATOM 685 C C . GLY A 1 94 ? 5.516 0.512 -9.517 1.00 97.62 94 GLY A C 1
ATOM 686 O O . GLY A 1 94 ? 6.025 -0.592 -9.639 1.00 97.62 94 GLY A O 1
ATOM 687 N N . GLY A 1 95 ? 4.578 0.935 -10.370 1.00 98.06 95 GLY A N 1
ATOM 688 C CA . GLY A 1 95 ? 4.084 0.087 -11.457 1.00 98.06 95 GLY A CA 1
ATOM 689 C C . GLY A 1 95 ? 3.214 -1.091 -11.000 1.00 98.06 95 GLY A C 1
ATOM 690 O O . GLY A 1 95 ? 2.835 -1.894 -11.844 1.00 98.06 95 GLY A O 1
ATOM 691 N N . ALA A 1 96 ? 2.806 -1.147 -9.725 1.00 98.06 96 ALA A N 1
ATOM 692 C CA . ALA A 1 96 ? 2.099 -2.285 -9.126 1.00 98.06 96 ALA A CA 1
ATOM 693 C C . ALA A 1 96 ? 0.744 -2.632 -9.787 1.00 98.06 96 ALA A C 1
ATOM 695 O O . ALA A 1 96 ? 0.188 -3.708 -9.588 1.00 98.06 96 ALA A O 1
ATOM 696 N N . GLY A 1 97 ? 0.173 -1.731 -10.589 1.00 98.06 97 GLY A N 1
ATOM 697 C CA . GLY A 1 97 ? -1.044 -2.010 -11.349 1.00 98.06 97 GLY A CA 1
ATOM 698 C C . GLY A 1 97 ? -2.316 -2.057 -10.493 1.00 98.06 97 GLY A C 1
ATOM 699 O O . GLY A 1 97 ? -2.457 -1.346 -9.491 1.00 98.06 97 GLY A O 1
ATOM 700 N N . ALA A 1 98 ? -3.299 -2.842 -10.944 1.00 98.31 98 ALA A N 1
ATOM 701 C CA . ALA A 1 98 ? -4.645 -2.868 -10.369 1.00 98.31 98 ALA A CA 1
ATOM 702 C C . ALA A 1 98 ? -4.669 -3.419 -8.933 1.00 98.31 98 ALA A C 1
ATOM 704 O O . ALA A 1 98 ? -3.885 -4.293 -8.586 1.00 98.31 98 ALA A O 1
ATOM 705 N N . ARG A 1 99 ? -5.616 -2.946 -8.114 1.00 98.62 99 ARG A N 1
ATOM 706 C CA . ARG A 1 99 ? -5.889 -3.481 -6.769 1.00 98.62 99 ARG A CA 1
ATOM 707 C C . ARG A 1 99 ? -6.687 -4.777 -6.916 1.00 98.62 99 ARG A C 1
ATOM 709 O O . ARG A 1 99 ? -7.760 -4.746 -7.517 1.00 98.62 99 ARG A O 1
ATOM 716 N N . ILE A 1 100 ? -6.188 -5.892 -6.386 1.00 97.62 100 ILE A N 1
ATOM 717 C CA . ILE A 1 100 ? -6.809 -7.221 -6.560 1.00 97.62 100 ILE A CA 1
ATOM 718 C C . ILE A 1 100 ? -7.284 -7.855 -5.251 1.00 97.62 100 ILE A C 1
ATOM 720 O O . ILE A 1 100 ? -8.192 -8.681 -5.273 1.00 97.62 100 ILE A O 1
ATOM 724 N N . VAL A 1 101 ? -6.726 -7.441 -4.112 1.00 97.50 101 VAL A N 1
ATOM 725 C CA . VAL A 1 101 ? -7.191 -7.831 -2.773 1.00 97.50 101 VAL A CA 1
ATOM 726 C C . VAL A 1 101 ? -7.176 -6.599 -1.882 1.00 97.50 101 VAL A C 1
ATOM 728 O O . VAL A 1 101 ? -6.259 -5.784 -1.970 1.00 97.50 101 VAL A O 1
ATOM 731 N N . CYS A 1 102 ? -8.178 -6.481 -1.016 1.00 98.56 102 CYS A N 1
ATOM 732 C CA . CYS A 1 102 ? -8.285 -5.424 -0.023 1.00 98.56 102 CYS A CA 1
ATOM 733 C C . CYS A 1 102 ? -8.772 -6.020 1.301 1.00 98.56 102 CYS A C 1
ATOM 735 O O . CYS A 1 102 ? -9.737 -6.787 1.315 1.00 98.56 102 CYS A O 1
ATOM 737 N N . GLY A 1 103 ? -8.105 -5.677 2.401 1.00 98.12 103 GLY A N 1
ATOM 738 C CA . GLY A 1 103 ? -8.506 -6.041 3.757 1.00 98.12 103 GLY A CA 1
ATOM 739 C C . GLY A 1 103 ? -8.515 -4.816 4.661 1.00 98.12 103 GLY A C 1
ATOM 740 O O . GLY A 1 103 ? -7.515 -4.108 4.741 1.00 98.12 103 GLY A O 1
ATOM 741 N N . VAL A 1 104 ? -9.638 -4.565 5.331 1.00 98.19 104 VAL A N 1
ATOM 742 C CA . VAL A 1 104 ? -9.778 -3.436 6.260 1.00 98.19 104 VAL A CA 1
ATOM 743 C C . VAL A 1 104 ? -9.028 -3.692 7.567 1.00 98.19 104 VAL A C 1
ATOM 745 O O . VAL A 1 104 ? -9.004 -4.810 8.079 1.00 98.19 104 VAL A O 1
ATOM 748 N N . VAL A 1 105 ? -8.446 -2.633 8.116 1.00 96.50 105 VAL A N 1
ATOM 749 C CA . VAL A 1 105 ? -7.781 -2.580 9.416 1.00 96.50 105 VAL A CA 1
ATOM 750 C C . VAL A 1 105 ? -8.470 -1.472 10.207 1.00 96.50 105 VAL A C 1
ATOM 752 O O . VAL A 1 105 ? -8.294 -0.286 9.940 1.00 96.50 105 VAL A O 1
ATOM 755 N N . THR A 1 106 ? -9.325 -1.872 11.141 1.00 94.44 106 THR A N 1
ATOM 756 C CA . THR A 1 106 ? -10.146 -0.971 11.957 1.00 94.44 106 THR A CA 1
ATOM 757 C C . THR A 1 106 ? -10.278 -1.531 13.372 1.00 94.44 106 THR A C 1
ATOM 759 O O . THR A 1 106 ? -9.908 -2.681 13.630 1.00 94.44 106 THR A O 1
ATOM 762 N N . THR A 1 107 ? -10.768 -0.719 14.304 1.00 86.88 107 THR A N 1
ATOM 763 C CA . THR A 1 107 ? -11.154 -1.194 15.632 1.00 86.88 107 THR A CA 1
ATOM 764 C C . THR A 1 107 ? -12.431 -2.034 15.528 1.00 86.88 107 THR A C 1
ATOM 766 O O . THR A 1 107 ? -13.321 -1.739 14.731 1.00 86.88 107 THR A O 1
ATOM 769 N N . GLY A 1 108 ? -12.477 -3.137 16.280 1.00 67.25 108 GLY A N 1
ATOM 770 C CA . GLY A 1 108 ? -13.625 -4.053 16.315 1.00 67.25 108 GLY A CA 1
ATOM 771 C C . GLY A 1 108 ? -14.804 -3.540 17.129 1.00 67.25 108 GLY A C 1
ATOM 772 O O . GLY A 1 108 ? -14.598 -2.643 17.978 1.00 67.25 108 GLY A O 1
#

Solvent-accessible surface area (backbone atoms only — not comparable to full-atom values): 6089 Å² total; per-residue (Å²): 56,35,35,18,52,18,42,34,59,49,64,92,60,53,41,52,64,12,59,60,45,22,58,69,82,58,39,40,34,17,86,73,24,93,66,34,46,21,67,15,61,51,68,76,74,61,63,47,97,88,73,55,62,73,81,87,86,84,66,88,92,69,34,58,82,47,80,96,71,30,42,46,45,98,58,14,16,16,46,36,39,48,71,40,72,52,71,24,47,45,80,80,60,15,71,13,70,55,61,74,44,67,45,69,40,64,83,132

Mean p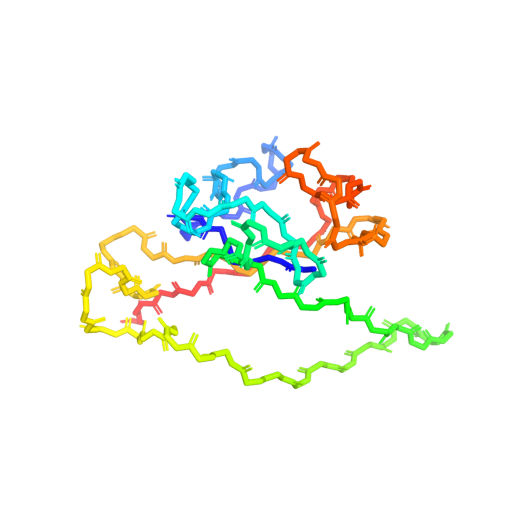redicted aligned error: 2.64 Å

Sequence (108 aa):
MHLHARADCAADTGFKSSMGHHGEGEGDHGLLNPRGPGKGDLGNIYVAENGVGELQFFKAGAFLDSGDLPLLDSDGTAIVIHAEEDDQISQPIGGAGARIVCGVVTTG

pLDDT: mean 95.43, std 4.03, range [67.25, 98.62]

Nearest PDB structures (foldseek):
  1xtm-assembly1_B  TM=9.209E-01  e=4.900E-07  Bacillus subtilis
  1xtl-assembly4_B  TM=9.042E-01  e=4.327E-06  Bacillus subtilis
  1s4i-assembly6_C  TM=8.328E-01  e=3.349E-06  Bacillus subtilis
  1to4-assembly1_A  TM=7.749E-01  e=4.359E-04  Schistosoma mansoni
  8iq0-assembly5_J  TM=7.597E-01  e=7.759E-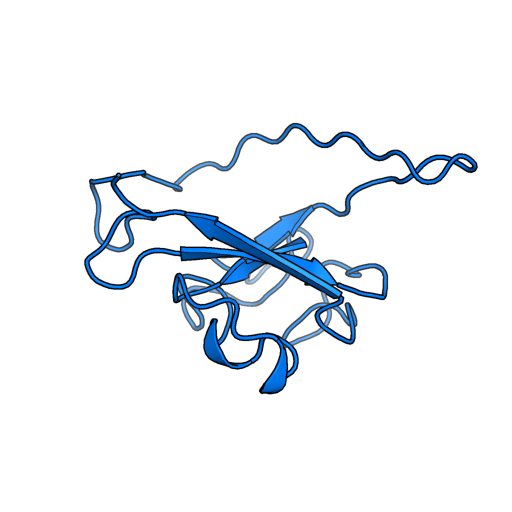04  Bos taurus

Organism: NCBI:txid2829501

Secondary structure (DSSP, 8-state):
-EEESSS---GGGTTGGG-SBTTTBSB-S-TT-TT---TTB--PPPB-TTS-B------TT--SS-SSS-TTSTT-EEEEEESS---SSSTTTTT--SEEEEEEE---

Radius of gyration: 13.33 Å; Cα contacts (8 Å, |Δi|>4): 251; chains: 1; bounding box: 34×36×30 Å

InterPro domains:
  IPR001424 Superoxide dismutase, copper/zinc binding domain [PF00080] (1-105)
  IPR018152 Superoxide dismutase, copper/zinc, binding site [PS00332] (94-105)
  IPR036423 Superoxide dismutase-like, copper/zinc binding domain superfamily [G3DSA:2.60.40.200] (1-107)
  IPR036423 Superoxide dismutase-like, copper/zinc binding domain superfamily [SSF49329] (1-105)

Foldseek 3Di:
DWKACAQDQPVVVLRCVSPHGQQPVCFADFPPAPRDHHQTDDADWDADPVRDTDDDDDDPPAAQPDDPRHQAPPRHIKDWQADAHQCRHDPPTRPRHGTDDIHTDYDD

=== Feature glossary ===
Key to the feature types in this record:

pLDDT. pLDDT is the pred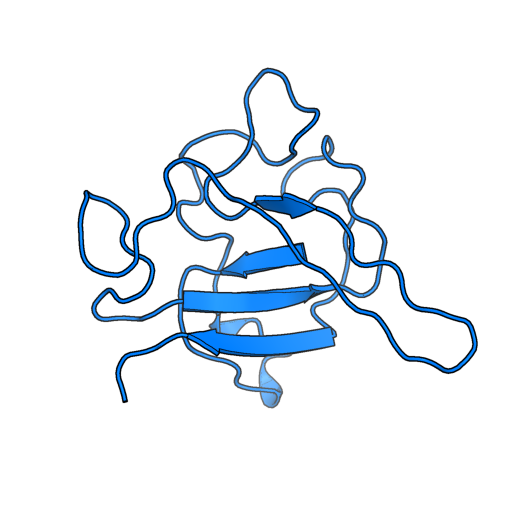icted lDDT-Cα score: AlphaFold's confidence that the local environment of each residue (all inter-atomic distances within 15 Å) is correctly placed. It is a per-residue number between 0 and 100, with higher meaning more reliable.

Radius of gyration, Cα contacts, bounding box. The geometric summary reports three shape descriptors. Rg (radius of gyration) measures how spread out the Cα atoms are about their centre of mass; compact globular proteins have small Rg, elongated or unfolded ones large. Cα contacts (<8 Å, |i−j|>4) count long-range residue pairs in spatial proximity — high for tightly packed folds, near zero for rods or random coil. The bounding-box extents give the protein's footprint along x, y, z in Å.

Backbone torsions (φ/ψ). Backbone dihedral angles. Every residue except chain termini has a φ (preceding-C → N → Cα → C) and a ψ (N → Cα → C → next-N). They are reported in degrees following the IUPAC sign convention. Secondary structure is essentially a statement about which (φ, ψ) basin each residue occupies.

Contact-map, Ramachandran, and PAE plots. Plot images: a contact map (which residues are close in 3D, as an N×N binary image), a Ramachandran scatter (backbone torsion angles, revealing secondary-structure composition at a glance), and — for AlphaFold structures — a PAE heatmap (pairwise prediction confidence).

Predicted aligned error. Predicted Aligned Error (PAE) is an AlphaFold confidence matrix: entry (i, j) is the expected error in the position of residue j, in ångströms, when the prediction is superimposed on the true structure at residue i. Low PAE within a block of residues means that block is internally rigid and well-predicted; high PAE between two blocks means their relative placement is uncertain even if each block individually is confident.

Secondary structure (3-state, P-SEA). Three-state secondary structure (P-SEA) collapses the eight DSSP classes into helix (a), strand (b), and coil (c). P-SEA assigns these from Cα geometry alone — distances and angles — without requiring backbone oxygens, so it works on any Cα trace.

Solvent-accessible surface area. Solvent-accessib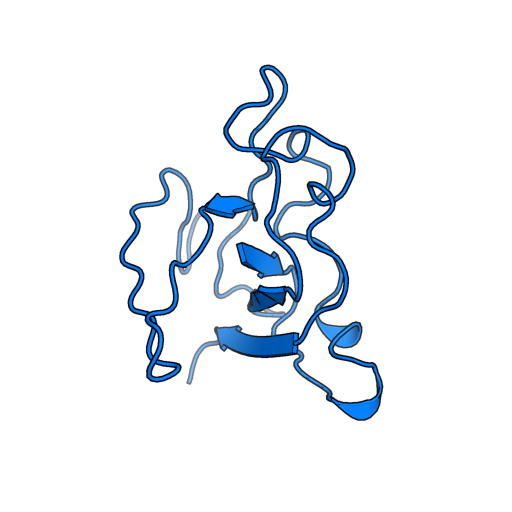le surface area (SASA) is the area in Å² traced out by the centre of a 1.4 Å probe sphere (a water molecule) rolled over the protein's van der Waals surface (Shrake–Rupley / Lee–Richards construction). Buried residues have near-zero SASA; fully exposed residues can exceed 200 Å². The total SASA scales roughly with the number of surface residues.

Foldseek 3Di. The Foldseek 3Di string encodes local tertiary geometry as a 20-letter alphabet — one character per residue — derived from the relative positions of nearby Cα atoms. Unlike the amino-acid sequence, 3Di is a direct function of the 3D structure, so two proteins with the same fold have similar 3Di strings even at low sequence identity.

B-factor. For experimental (PDB) structures, the B-factor (temperature factor) quantifies the positional spread of each atom in the crystal — a combination of thermal vibration and static disorder — in units of Å². High B-factors mark flexible loops or poorly resolved regions; low B-factors mark the rigid, well-ordered core.

mmCIF coordinates. The mmCIF block holds the 3D Cartesian coordinates of each backbone atom (N, Cα, C, O) in ångströms. mmCIF is the PDB's canonical archive format — a tagged-loop text representation of the atomic model.

InterPro / GO / CATH / organism. Functional annotations link the protein to curated databases. InterPro entries identify conserved domains and families by matching the sequence against member-database signatures (Pfam, PROSITE, CDD, …). Gene Ontology (GO) terms describe molecular functi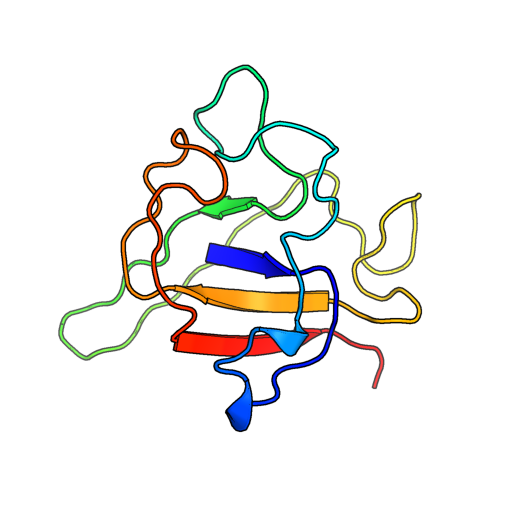on, biological process, and cellular component in a controlled vocabulary. CATH places the structure in a hierarchical fold classification (Class/Architecture/Topology/Homologous-superfamily). The organism is the source species.

Rendered structure images. Structure images are PyMOL renders from six orthogonal camera directions. Cartoon representation draws helices as coils and strands as arrows; sticks shows the backbone as bonds; surface shows the solvent-excluded envelope. Rainbow coloring maps sequence position to hue (blue→red, N→C); chain coloring assigns a distinct color per polypeptide.

Sequence. This is the polypeptide sequence — one letter per residue, N-terminus first. Length ranges from a few dozen residues for small domains to over a thousand for large multi-domain proteins.

Secondary structure (8-state, DSSP). The SS8 string is DSSP's per-residue secondary-structure call. α-helix (H) means an i→i+4 H-bond ladder; β-strand (E) means the residue participates in a β-sheet; 3₁₀ (G) and π (I) are tighter and wider helices; T/S are turns/bends; '-' is loop.

Nearest PDB structures. Structural nearest neighbors (via Foldseek easy-search vs the PDB). Reported per hit: target PDB id, E-value, and alignment TM-score. A TM-score above ~0.5 is the conventional threshold for 'same fold'.